Protein AF-A0A7S2U9Z7-F1 (afdb_monomer_lite)

Organism: NCBI:txid420275

InterPro domains:
  IPR002035 von Willebrand factor, type A [PF13519] (1-98)
  IPR002035 von Willebrand factor, type A [PS50234] (1-111)
  IPR036465 von Willebrand factor A-like domain superfamily [G3DSA:3.40.50.410] (1-110)
  IPR036465 von Willebrand factor A-like domain superfamily [SSF53300] (1-106)
  IPR051266 Calcium-activated chloride channel regulator [PTHR10579] (1-102)

Secondary structure (DSSP, 8-state):
---HHHHHHHHHHHHHHHHH--TT-EEEEEEESSSEEEEEEEEE--HHHHHHHHHHHHT----SS-BHHHHHHHHHHHHHH-SS--S--------SS--SBS---S-S---

Foldseek 3Di:
DDDPVLLVVVLVVVLVVLVPDDQQAWDWDWDDAPAIDTQGQTDRDDPVVSVVVNVSSVPDDHDHFGDVVNRVVVVVVRQVVDPDDDPDDDDDDDDDDDHPDDDPDPPPDDD

pLDDT: mean 84.75, std 16.82, range [34.72, 97.0]

Sequence (111 aa):
SMRVGKLDLCKKTLEMILRELHSHDRFGLVVFDTDARLEIHITELSDEYKEVALSKIEHLETGGFTNISAAIEIAVKELKSVQAPNEVRTIFLLTDGHPNRGIRDEYGIRQ

Radius of gyration: 15.02 Å; chains: 1; bounding box: 26×41×34 Å

Structure (mmCIF, N/CA/C/O backbone):
data_AF-A0A7S2U9Z7-F1
#
_entry.id   AF-A0A7S2U9Z7-F1
#
loop_
_atom_site.group_PDB
_atom_site.id
_atom_site.type_symbol
_atom_site.label_atom_id
_atom_site.label_alt_id
_atom_site.label_comp_id
_atom_site.label_asym_id
_atom_site.label_entity_id
_atom_site.label_seq_id
_atom_site.pdbx_PDB_ins_code
_atom_site.Cartn_x
_atom_site.Cartn_y
_atom_site.Cartn_z
_atom_site.occupancy
_atom_site.B_iso_or_equiv
_atom_site.auth_seq_id
_atom_site.auth_comp_id
_atom_site.auth_asym_id
_atom_site.auth_atom_id
_atom_site.pdbx_PDB_model_num
ATOM 1 N N . SER A 1 1 ? 3.723 -0.570 -19.943 1.00 63.09 1 SER A N 1
ATOM 2 C CA . SER A 1 1 ? 4.838 0.201 -19.370 1.00 63.09 1 SER A CA 1
ATOM 3 C C . SER A 1 1 ? 4.277 1.536 -18.958 1.00 63.09 1 SER A C 1
ATOM 5 O O . SER A 1 1 ? 3.838 2.312 -19.816 1.00 63.09 1 SER A O 1
ATOM 7 N N . MET A 1 2 ? 4.223 1.726 -17.641 1.00 72.19 2 MET A N 1
ATOM 8 C CA . MET A 1 2 ? 3.605 2.869 -16.993 1.00 72.19 2 MET A CA 1
ATOM 9 C C . MET A 1 2 ? 4.273 4.152 -17.493 1.00 72.19 2 MET A C 1
ATOM 11 O O . MET A 1 2 ? 5.476 4.333 -17.347 1.00 72.19 2 MET A O 1
ATOM 15 N N . ARG A 1 3 ? 3.496 5.031 -18.128 1.00 73.50 3 ARG A N 1
ATOM 16 C CA . ARG A 1 3 ? 3.935 6.386 -18.498 1.00 73.50 3 ARG A CA 1
ATOM 17 C C . ARG A 1 3 ? 3.395 7.366 -17.467 1.00 73.50 3 ARG A C 1
ATOM 19 O O . ARG A 1 3 ? 2.371 7.063 -16.860 1.00 73.50 3 ARG A O 1
ATOM 26 N N . VAL A 1 4 ? 4.016 8.541 -17.350 1.00 67.81 4 VAL A N 1
ATOM 27 C CA . VAL A 1 4 ? 3.637 9.607 -16.397 1.00 67.81 4 VAL A CA 1
ATOM 28 C C . VAL A 1 4 ? 2.113 9.784 -16.304 1.00 67.81 4 VAL A C 1
ATOM 30 O O . VAL A 1 4 ? 1.544 9.555 -15.247 1.00 67.81 4 VAL A O 1
ATOM 33 N N . GLY A 1 5 ? 1.416 9.977 -17.431 1.00 80.69 5 GLY A N 1
ATOM 34 C CA . GLY A 1 5 ? -0.044 10.161 -17.411 1.00 80.69 5 GLY A CA 1
ATOM 35 C C . GLY A 1 5 ? -0.877 8.958 -16.930 1.00 80.69 5 GLY A C 1
ATOM 36 O O . GLY A 1 5 ? -1.992 9.142 -16.452 1.00 80.69 5 GLY A O 1
ATOM 37 N N . LYS A 1 6 ? -0.369 7.720 -17.033 1.00 85.50 6 LYS A N 1
ATOM 38 C CA . LYS A 1 6 ? -1.042 6.537 -16.463 1.00 85.50 6 LYS A CA 1
ATOM 39 C C . LYS A 1 6 ? -0.765 6.401 -14.967 1.00 85.50 6 LYS A C 1
ATOM 41 O O . LYS A 1 6 ? -1.665 6.020 -14.226 1.00 85.50 6 LYS A O 1
ATOM 46 N N . LEU A 1 7 ? 0.452 6.737 -14.531 1.00 87.81 7 LEU A N 1
ATOM 47 C CA . LEU A 1 7 ? 0.787 6.768 -13.111 1.00 87.81 7 LEU A CA 1
ATOM 48 C C . LEU A 1 7 ? -0.063 7.815 -12.386 1.00 87.81 7 LEU A C 1
ATOM 50 O O . LEU A 1 7 ? -0.601 7.514 -11.328 1.00 87.81 7 LEU A O 1
ATOM 54 N N . ASP A 1 8 ? -0.270 8.985 -12.991 1.00 89.88 8 ASP A N 1
ATOM 55 C CA . ASP A 1 8 ? -1.146 10.024 -12.440 1.00 89.88 8 ASP A CA 1
ATOM 56 C C . ASP A 1 8 ? -2.585 9.520 -12.248 1.00 89.88 8 ASP A C 1
ATOM 58 O O . ASP A 1 8 ? -3.247 9.857 -11.269 1.00 89.88 8 ASP A O 1
ATOM 62 N N . LEU A 1 9 ? -3.080 8.667 -13.153 1.00 90.38 9 LEU A N 1
ATOM 63 C CA . LEU A 1 9 ? -4.392 8.036 -12.998 1.00 90.38 9 LEU A CA 1
ATOM 64 C C . LEU A 1 9 ? -4.410 7.020 -11.846 1.00 90.38 9 LEU A C 1
ATOM 66 O O . LEU A 1 9 ? -5.387 6.958 -11.098 1.00 90.38 9 LEU A O 1
ATOM 70 N N . CYS A 1 10 ? -3.338 6.241 -11.679 1.00 91.56 10 CYS A N 1
ATOM 71 C CA . CYS A 1 10 ? -3.187 5.342 -10.536 1.00 91.56 10 CYS A CA 1
ATOM 72 C C . CYS A 1 10 ? -3.143 6.116 -9.213 1.00 91.56 10 CYS A C 1
ATOM 74 O O . CYS A 1 10 ? -3.861 5.738 -8.293 1.00 91.56 10 CYS A O 1
ATOM 76 N N . LYS A 1 11 ? -2.377 7.214 -9.132 1.00 94.38 11 LYS A N 1
ATOM 77 C CA . LYS A 1 11 ? -2.318 8.091 -7.950 1.00 94.38 11 LYS A CA 1
ATOM 78 C C . LYS A 1 11 ? -3.703 8.614 -7.580 1.00 94.38 11 LYS A C 1
ATOM 80 O O . LYS A 1 11 ? -4.182 8.322 -6.490 1.00 94.38 11 LYS A O 1
ATOM 85 N N . LYS A 1 12 ? -4.421 9.202 -8.544 1.00 93.75 12 LYS A N 1
ATOM 86 C CA . LYS A 1 12 ? -5.804 9.675 -8.349 1.00 93.75 12 LYS A CA 1
ATOM 87 C C . LYS A 1 12 ? -6.753 8.574 -7.882 1.00 93.75 12 LYS A C 1
ATOM 89 O O . LYS A 1 12 ? -7.614 8.810 -7.044 1.00 93.75 12 LYS A O 1
ATOM 94 N N . THR A 1 13 ? -6.603 7.364 -8.416 1.00 93.31 13 THR A N 1
ATOM 95 C CA . THR A 1 13 ? -7.426 6.216 -8.009 1.00 93.31 13 THR A CA 1
ATOM 96 C C . THR A 1 13 ? -7.131 5.811 -6.563 1.00 93.31 13 THR A C 1
ATOM 98 O O . THR A 1 13 ? -8.059 5.563 -5.798 1.00 93.31 13 THR A O 1
ATOM 101 N N . LEU A 1 14 ? -5.856 5.778 -6.165 1.00 95.06 14 LEU A N 1
ATOM 102 C CA . LEU A 1 14 ? -5.448 5.491 -4.788 1.00 95.06 14 LEU A CA 1
ATOM 103 C C . LEU A 1 14 ? -5.932 6.575 -3.816 1.00 95.06 14 LEU A C 1
ATOM 105 O O . LEU A 1 14 ? -6.430 6.244 -2.743 1.00 95.06 14 LEU A O 1
ATOM 109 N N . GLU A 1 15 ? -5.856 7.849 -4.204 1.00 95.25 15 GLU A N 1
ATOM 110 C CA . GLU A 1 15 ? -6.413 8.960 -3.424 1.00 95.25 15 GLU A CA 1
ATOM 111 C C . GLU A 1 15 ? -7.923 8.811 -3.219 1.00 95.25 15 GLU A C 1
ATOM 113 O O . GLU A 1 15 ? -8.412 8.991 -2.105 1.00 95.25 15 GLU A O 1
ATOM 118 N N . MET A 1 16 ? -8.671 8.465 -4.273 1.00 94.19 16 MET A N 1
ATOM 119 C CA . MET A 1 16 ? -10.111 8.220 -4.167 1.00 94.19 16 MET A CA 1
ATOM 120 C C . MET A 1 16 ? -10.405 7.070 -3.204 1.00 94.19 16 MET A C 1
ATOM 122 O O . MET A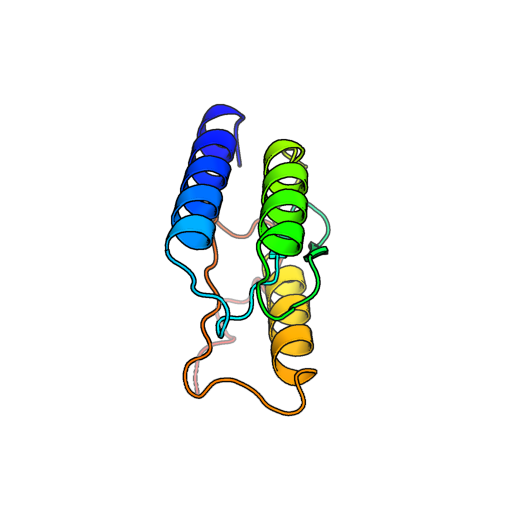 1 16 ? -11.249 7.221 -2.330 1.00 94.19 16 MET A O 1
ATOM 126 N N . ILE A 1 17 ? -9.673 5.956 -3.303 1.00 93.56 17 ILE A N 1
ATOM 127 C CA . ILE A 1 17 ? -9.835 4.822 -2.382 1.00 93.56 17 ILE A CA 1
ATOM 128 C C . ILE A 1 17 ? -9.582 5.265 -0.935 1.00 93.56 17 ILE A C 1
ATOM 130 O O . ILE A 1 17 ? -10.413 5.010 -0.072 1.00 93.56 17 ILE A O 1
ATOM 134 N N . LEU A 1 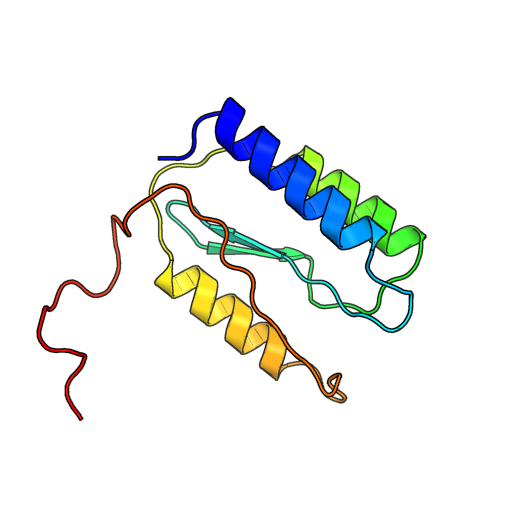18 ? -8.480 5.970 -0.659 1.00 93.94 18 LEU A N 1
ATOM 135 C CA . LEU A 1 18 ? -8.153 6.436 0.696 1.00 93.94 18 LEU A CA 1
ATOM 136 C C . LEU A 1 18 ? -9.207 7.378 1.294 1.00 93.94 18 LEU A C 1
ATOM 138 O O . LEU A 1 18 ? -9.404 7.382 2.513 1.00 93.94 18 LEU A O 1
ATOM 142 N N . ARG A 1 19 ? -9.882 8.170 0.455 1.00 92.06 19 ARG A N 1
ATOM 143 C CA . ARG A 1 19 ? -10.984 9.042 0.884 1.00 92.06 19 ARG A CA 1
ATOM 144 C C . ARG A 1 19 ? -12.224 8.248 1.287 1.00 92.06 19 ARG A C 1
ATOM 146 O O . ARG A 1 19 ? -12.853 8.615 2.273 1.00 92.06 19 ARG A O 1
ATOM 153 N N . GLU A 1 20 ? -12.531 7.166 0.575 1.00 92.94 20 GLU A N 1
ATOM 154 C CA . GLU A 1 20 ? -13.699 6.318 0.850 1.00 92.94 20 GLU A CA 1
ATOM 155 C C . GLU A 1 20 ? -13.486 5.346 2.022 1.00 92.94 20 GLU A C 1
ATOM 157 O O . GLU A 1 20 ? -14.454 4.888 2.623 1.00 92.94 20 GLU A O 1
ATOM 162 N N . LEU A 1 21 ? -12.241 5.021 2.381 1.00 93.06 21 LEU A N 1
ATOM 163 C CA . LEU A 1 21 ? -11.957 4.162 3.534 1.00 93.06 21 LEU A CA 1
ATOM 164 C C . LEU A 1 21 ? -12.209 4.895 4.862 1.00 93.06 21 LEU A C 1
ATOM 166 O O . LEU A 1 21 ? -11.918 6.081 5.011 1.00 93.06 21 LEU A O 1
ATOM 170 N N . HIS A 1 22 ? -12.742 4.185 5.848 1.00 92.00 22 HIS A N 1
ATOM 171 C CA . HIS A 1 22 ? -13.135 4.710 7.156 1.00 92.00 22 HIS A CA 1
ATOM 172 C C . HIS A 1 22 ? -12.063 4.383 8.210 1.00 92.00 22 HIS A C 1
ATOM 174 O O . HIS A 1 22 ? -11.117 3.647 7.948 1.00 92.00 22 HIS A O 1
ATOM 180 N N . SER A 1 23 ? -12.193 4.913 9.429 1.00 90.25 23 SER A N 1
ATOM 181 C CA . SER A 1 23 ? -11.185 4.735 10.492 1.00 90.25 23 SER A CA 1
ATOM 182 C C . SER A 1 23 ? -10.983 3.286 10.953 1.00 90.25 23 SER A C 1
ATOM 184 O O . SER A 1 23 ? -9.971 2.982 11.563 1.00 90.25 23 SER A O 1
ATOM 186 N N . HIS A 1 24 ? -11.934 2.390 10.680 1.00 91.31 24 HIS A N 1
ATOM 187 C CA . HIS A 1 24 ? -11.824 0.959 11.003 1.00 91.31 24 HIS A CA 1
ATOM 188 C C . HIS A 1 24 ? -11.235 0.119 9.863 1.00 91.31 24 HIS A C 1
ATOM 190 O O . HIS A 1 24 ? -11.023 -1.090 10.013 1.00 91.31 24 HIS A O 1
ATOM 196 N N . ASP A 1 25 ? -10.987 0.745 8.714 1.00 95.12 25 ASP A N 1
ATOM 197 C CA . ASP A 1 25 ? -10.344 0.091 7.590 1.00 95.12 25 ASP A CA 1
ATOM 198 C C . ASP A 1 25 ? -8.828 0.129 7.741 1.00 95.12 25 ASP A C 1
ATOM 200 O O . ASP A 1 25 ? -8.249 0.981 8.421 1.00 95.12 25 ASP A O 1
ATOM 204 N N . ARG A 1 26 ? -8.174 -0.816 7.065 1.00 95.88 26 ARG A N 1
ATOM 205 C CA . ARG A 1 26 ? -6.719 -0.874 6.981 1.00 95.88 26 ARG A CA 1
ATOM 206 C C . ARG A 1 26 ? -6.261 -0.674 5.558 1.00 95.88 26 ARG A C 1
ATOM 208 O O . ARG A 1 26 ? -6.829 -1.242 4.628 1.00 95.88 26 ARG A O 1
ATOM 215 N N . PHE A 1 27 ? -5.188 0.085 5.410 1.00 96.69 27 PHE A N 1
ATOM 216 C CA . PHE A 1 27 ? -4.579 0.349 4.121 1.00 96.69 27 PHE A CA 1
ATOM 217 C C . PHE A 1 27 ? -3.094 0.025 4.169 1.00 96.69 27 PHE A C 1
ATOM 219 O O . PHE A 1 27 ? -2.409 0.362 5.129 1.00 96.69 27 PHE A O 1
ATOM 226 N N . GLY A 1 28 ? -2.614 -0.619 3.112 1.00 96.81 28 GLY A N 1
ATOM 227 C CA . GLY A 1 28 ? -1.201 -0.836 2.840 1.00 96.81 28 GLY A CA 1
ATOM 228 C C . GLY A 1 28 ? -0.950 -0.659 1.347 1.00 96.81 28 GLY A C 1
ATOM 229 O O . GLY A 1 28 ? -1.868 -0.785 0.534 1.00 96.81 28 GLY A O 1
ATOM 230 N N . LEU A 1 29 ? 0.295 -0.369 0.982 1.00 97.00 29 LEU A N 1
ATOM 231 C CA . LEU A 1 29 ? 0.682 -0.098 -0.398 1.00 97.00 29 LEU A CA 1
ATOM 232 C C . LEU A 1 29 ? 1.975 -0.827 -0.731 1.00 97.00 29 LEU A C 1
ATOM 234 O O . LEU A 1 29 ? 3.010 -0.605 -0.105 1.00 97.00 29 LEU A O 1
ATOM 238 N N . VAL A 1 30 ? 1.918 -1.657 -1.767 1.00 96.19 30 VAL A N 1
ATOM 239 C CA . VAL A 1 30 ? 3.092 -2.262 -2.395 1.00 96.19 30 VAL A CA 1
ATOM 240 C C . VAL A 1 30 ? 3.294 -1.589 -3.742 1.00 96.19 30 VAL A C 1
ATOM 242 O O . VAL A 1 30 ? 2.366 -1.510 -4.547 1.00 96.19 30 VAL A O 1
ATOM 245 N N . VAL A 1 31 ? 4.509 -1.114 -3.989 1.00 93.75 31 VAL A N 1
ATOM 246 C CA . VAL A 1 31 ? 4.905 -0.516 -5.266 1.00 93.75 31 VAL A CA 1
ATOM 247 C C . VAL A 1 31 ? 5.839 -1.485 -5.961 1.00 93.75 31 VAL A C 1
ATOM 249 O O . VAL A 1 31 ? 6.713 -2.075 -5.322 1.00 93.75 31 VAL A O 1
ATOM 252 N N . PHE A 1 32 ? 5.653 -1.662 -7.265 1.00 89.94 32 PHE A N 1
ATOM 253 C CA . PHE A 1 32 ? 6.473 -2.574 -8.044 1.00 89.94 32 PHE A CA 1
ATOM 254 C C . PHE A 1 32 ? 6.849 -2.004 -9.406 1.00 89.94 32 PHE A C 1
ATOM 256 O O . PHE A 1 32 ? 6.040 -1.387 -10.097 1.00 89.94 32 PHE A O 1
ATOM 263 N N . ASP A 1 33 ? 8.089 -2.275 -9.784 1.00 86.81 33 ASP A N 1
ATOM 264 C CA . ASP A 1 33 ? 8.667 -2.029 -11.094 1.00 86.81 33 ASP A CA 1
ATOM 265 C C . ASP A 1 33 ? 9.576 -3.217 -11.477 1.00 86.81 33 ASP A C 1
ATOM 267 O O . ASP A 1 33 ? 9.093 -4.341 -11.631 1.00 86.81 33 ASP A O 1
ATOM 271 N N . THR A 1 34 ? 10.882 -3.005 -11.628 1.00 83.31 34 THR A N 1
ATOM 272 C CA . THR A 1 34 ? 11.902 -4.058 -11.646 1.00 83.31 34 THR A CA 1
ATOM 273 C C . THR A 1 34 ? 11.902 -4.850 -10.342 1.00 83.31 34 THR A C 1
ATOM 275 O O . THR A 1 34 ? 11.955 -6.083 -10.380 1.00 83.31 34 THR A O 1
ATOM 278 N N . ASP A 1 35 ? 11.768 -4.152 -9.218 1.00 85.12 35 ASP A N 1
ATOM 279 C CA . ASP A 1 35 ? 11.683 -4.729 -7.883 1.00 85.12 35 ASP A CA 1
ATOM 280 C C . ASP A 1 35 ? 10.324 -4.403 -7.258 1.00 85.12 35 ASP A C 1
ATOM 282 O O . ASP A 1 35 ? 9.621 -3.493 -7.697 1.00 85.12 35 ASP A O 1
ATOM 286 N N . ALA A 1 36 ? 9.926 -5.166 -6.243 1.00 91.44 36 ALA A N 1
ATOM 287 C CA . ALA A 1 36 ? 8.726 -4.883 -5.466 1.00 91.44 36 ALA A CA 1
ATOM 288 C C . ALA A 1 36 ? 9.115 -4.507 -4.039 1.00 91.44 36 ALA A C 1
ATOM 290 O O . ALA A 1 36 ? 9.995 -5.128 -3.440 1.00 91.44 36 ALA A O 1
ATOM 291 N N . ARG A 1 37 ? 8.446 -3.496 -3.487 1.00 94.31 37 ARG A N 1
ATOM 292 C CA . ARG A 1 37 ? 8.698 -3.003 -2.133 1.00 94.31 37 ARG A CA 1
ATOM 293 C C . ARG A 1 37 ? 7.400 -2.643 -1.428 1.00 94.31 37 ARG A C 1
ATOM 295 O O . ARG A 1 37 ? 6.444 -2.183 -2.053 1.00 94.31 37 ARG A O 1
ATOM 302 N N . LEU A 1 38 ? 7.396 -2.817 -0.113 1.00 96.25 38 LEU A N 1
ATOM 303 C CA . LEU A 1 38 ? 6.331 -2.328 0.747 1.00 96.25 38 LEU A CA 1
ATOM 304 C C . LEU A 1 38 ? 6.545 -0.829 0.985 1.00 96.25 38 LEU A C 1
ATOM 306 O O . LEU A 1 38 ? 7.485 -0.433 1.666 1.00 96.25 38 LEU A O 1
ATOM 310 N N . GLU A 1 39 ? 5.705 -0.005 0.370 1.00 96.38 39 GLU A N 1
ATOM 311 C CA . GLU A 1 39 ? 5.768 1.454 0.479 1.00 96.38 39 GLU A CA 1
ATOM 312 C C . GLU A 1 39 ? 5.033 1.941 1.734 1.00 96.38 39 GLU A C 1
ATOM 314 O O . GLU A 1 39 ? 5.485 2.869 2.408 1.00 96.38 39 GLU A O 1
ATOM 319 N N . ILE A 1 40 ? 3.912 1.297 2.069 1.00 96.44 40 ILE A N 1
ATOM 320 C CA . ILE A 1 40 ? 3.088 1.586 3.246 1.00 96.44 40 ILE A CA 1
ATOM 321 C C . ILE A 1 40 ? 2.717 0.255 3.899 1.00 96.44 40 ILE A C 1
ATOM 323 O O . ILE A 1 40 ? 2.126 -0.607 3.245 1.00 96.44 40 ILE A O 1
ATOM 327 N N . HIS A 1 41 ? 3.069 0.098 5.176 1.00 96.75 41 HIS A N 1
ATOM 328 C CA . HIS A 1 41 ? 2.648 -1.042 5.992 1.00 96.75 41 HIS A CA 1
ATOM 329 C C . HIS A 1 41 ? 1.133 -1.085 6.138 1.00 96.75 41 HIS A C 1
ATOM 331 O O . HIS A 1 41 ? 0.496 -0.040 6.186 1.00 96.75 41 HIS A O 1
ATOM 337 N N . ILE A 1 42 ? 0.554 -2.281 6.239 1.00 96.31 42 ILE A N 1
ATOM 338 C CA . ILE A 1 42 ? -0.886 -2.366 6.470 1.00 96.31 42 ILE A CA 1
ATOM 339 C C . ILE A 1 42 ? -1.223 -1.893 7.891 1.00 96.31 42 ILE A C 1
ATOM 341 O O . ILE A 1 42 ? -0.903 -2.554 8.879 1.00 96.31 42 ILE A O 1
ATOM 345 N N . THR A 1 43 ? -1.894 -0.749 7.994 1.00 94.56 43 THR A N 1
ATOM 346 C CA . THR A 1 43 ? -2.224 -0.122 9.282 1.00 94.56 43 THR A CA 1
ATOM 347 C C . THR A 1 43 ? -3.663 0.379 9.278 1.00 94.56 43 THR A C 1
ATOM 349 O O . THR A 1 43 ? -4.211 0.707 8.225 1.00 94.56 43 THR A O 1
ATOM 352 N N . GLU A 1 44 ? -4.288 0.398 10.457 1.00 95.44 44 GLU A N 1
ATOM 353 C CA . GLU A 1 44 ? -5.599 1.019 10.672 1.00 95.44 44 GLU A CA 1
ATOM 354 C C . GLU A 1 44 ? -5.540 2.518 10.394 1.00 95.44 44 GLU A C 1
ATOM 356 O O . GLU A 1 44 ? -4.577 3.197 10.756 1.00 95.44 44 GLU A O 1
ATOM 361 N N . LEU A 1 45 ? -6.544 3.016 9.679 1.00 95.19 45 LEU A N 1
ATOM 362 C CA . LEU A 1 45 ? -6.545 4.387 9.207 1.00 95.19 45 LEU A CA 1
ATOM 363 C C . LEU A 1 45 ? -6.867 5.365 10.337 1.00 95.19 45 LEU A C 1
ATOM 365 O O . LEU A 1 45 ? -7.886 5.273 11.014 1.00 95.19 45 LEU A O 1
ATOM 369 N N . SER A 1 46 ? -6.024 6.383 10.453 1.00 94.75 46 SER A N 1
ATOM 370 C CA . SER A 1 46 ? -6.316 7.639 11.137 1.00 94.75 46 SER A CA 1
ATOM 371 C C . SER A 1 46 ? -6.191 8.789 10.141 1.00 94.75 46 SER A C 1
ATOM 373 O O . SER A 1 46 ? -5.608 8.614 9.068 1.00 94.75 46 SER A O 1
ATOM 375 N N . ASP A 1 47 ? -6.696 9.971 10.488 1.00 93.06 47 ASP A N 1
ATOM 376 C CA . ASP A 1 47 ? -6.539 11.156 9.636 1.00 93.06 47 ASP A CA 1
ATOM 377 C C . ASP A 1 47 ? -5.054 11.467 9.387 1.00 93.06 47 ASP A C 1
ATOM 379 O O . ASP A 1 47 ? -4.642 11.679 8.251 1.00 93.06 47 ASP A O 1
ATOM 383 N N . GLU A 1 48 ? -4.215 11.367 10.423 1.00 93.56 48 GLU A N 1
ATOM 384 C CA . GLU A 1 48 ? -2.761 11.531 10.298 1.00 93.56 48 GLU A CA 1
ATOM 385 C C . GLU A 1 48 ? -2.143 10.484 9.359 1.00 93.56 48 GLU A C 1
ATOM 387 O O . GLU A 1 48 ? -1.326 10.811 8.497 1.00 93.56 48 GLU A O 1
ATOM 392 N N . TYR A 1 49 ? -2.560 9.221 9.478 1.00 94.69 49 TYR A N 1
ATOM 393 C CA . TYR A 1 49 ? -2.038 8.158 8.626 1.00 94.69 49 TYR A CA 1
ATOM 394 C C . TYR A 1 49 ? -2.480 8.313 7.168 1.00 94.69 49 TYR A C 1
ATOM 396 O O . TYR A 1 49 ? -1.703 8.030 6.254 1.00 94.69 49 TYR A O 1
ATOM 404 N N . LYS A 1 50 ? -3.707 8.796 6.935 1.00 95.25 50 LYS A N 1
ATOM 405 C CA . LYS A 1 50 ? -4.200 9.123 5.594 1.00 95.25 50 LYS A CA 1
ATOM 406 C C . LYS A 1 50 ? -3.348 10.207 4.945 1.00 95.25 50 LYS A C 1
ATOM 408 O O . LYS A 1 50 ? -2.938 10.020 3.805 1.00 95.25 50 LYS A O 1
ATOM 413 N N . GLU A 1 51 ? -3.016 11.277 5.663 1.00 95.25 51 GLU A N 1
ATOM 414 C CA . GLU A 1 51 ? -2.142 12.339 5.141 1.00 95.25 51 GLU A CA 1
ATOM 415 C C . GLU A 1 51 ? -0.745 11.811 4.780 1.00 95.25 51 GLU A C 1
ATOM 417 O O . GLU A 1 51 ? -0.210 12.102 3.706 1.00 95.25 51 GLU A O 1
ATOM 422 N N . VAL A 1 52 ? -0.166 10.952 5.627 1.00 95.19 52 VAL A N 1
ATOM 423 C CA . VAL A 1 52 ? 1.119 10.296 5.334 1.00 95.19 52 VAL A CA 1
ATOM 424 C C . VAL A 1 52 ? 1.022 9.406 4.090 1.00 95.19 52 VAL A C 1
ATOM 426 O O . VAL A 1 52 ? 1.919 9.425 3.242 1.00 95.19 52 VAL A O 1
ATOM 429 N N . ALA A 1 53 ? -0.060 8.639 3.955 1.00 96.25 53 ALA A N 1
ATOM 430 C CA . ALA A 1 53 ? -0.286 7.773 2.804 1.00 96.25 53 ALA A CA 1
ATOM 431 C C . ALA A 1 53 ? -0.456 8.576 1.505 1.00 96.25 53 ALA A C 1
ATOM 433 O O . ALA A 1 53 ? 0.168 8.239 0.499 1.00 96.25 53 ALA A O 1
ATOM 434 N N . LEU A 1 54 ? -1.235 9.661 1.538 1.00 96.19 54 LEU A N 1
ATOM 435 C CA . LEU A 1 54 ? -1.425 10.575 0.409 1.00 96.19 54 LEU A CA 1
ATOM 436 C C . LEU A 1 54 ? -0.097 11.200 -0.027 1.00 96.19 54 LEU A C 1
ATOM 438 O O . LEU A 1 54 ? 0.239 11.164 -1.209 1.00 96.19 54 LEU A O 1
ATOM 442 N N . SER A 1 55 ? 0.709 11.674 0.926 1.00 96.06 55 SER A N 1
ATOM 443 C CA . SER A 1 55 ? 2.045 12.205 0.640 1.00 96.06 55 SER A CA 1
ATOM 444 C C . SER A 1 55 ? 2.938 11.165 -0.046 1.00 96.06 55 SER A C 1
ATOM 446 O O . SER A 1 55 ? 3.573 11.456 -1.058 1.00 96.06 55 SER A O 1
ATOM 448 N N . LYS A 1 56 ? 2.947 9.914 0.427 1.00 96.25 56 LYS A N 1
ATOM 449 C CA . LYS A 1 56 ? 3.704 8.831 -0.224 1.00 96.25 56 LYS A CA 1
ATOM 450 C C . LYS A 1 56 ? 3.212 8.519 -1.639 1.00 96.25 56 LYS A C 1
ATOM 452 O O . LYS A 1 56 ? 4.035 8.265 -2.515 1.00 96.25 56 LYS A O 1
ATOM 457 N N . ILE A 1 57 ? 1.900 8.555 -1.873 1.00 95.31 57 ILE A N 1
ATOM 458 C CA . ILE A 1 57 ? 1.300 8.328 -3.198 1.00 95.31 57 ILE A CA 1
ATOM 459 C C . ILE A 1 57 ? 1.718 9.422 -4.188 1.00 95.31 57 ILE A C 1
ATOM 461 O O . ILE A 1 57 ? 2.104 9.110 -5.317 1.00 95.31 57 ILE A O 1
ATOM 465 N N . GLU A 1 58 ? 1.710 10.685 -3.764 1.00 94.88 58 GLU A N 1
ATOM 466 C CA . GLU A 1 58 ? 2.138 11.823 -4.588 1.00 94.88 58 GLU A CA 1
ATOM 467 C C . GLU A 1 58 ? 3.586 11.674 -5.079 1.00 94.88 58 GLU A C 1
ATOM 469 O O . GLU A 1 58 ? 3.886 11.972 -6.237 1.00 94.88 58 GLU A O 1
ATOM 474 N N . HIS A 1 59 ? 4.469 11.115 -4.248 1.00 94.06 59 HIS A N 1
ATOM 475 C CA . HIS A 1 59 ? 5.889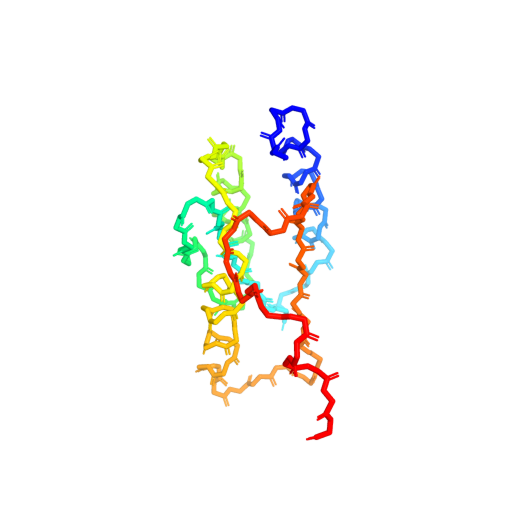 10.920 -4.564 1.00 94.06 59 HIS A CA 1
ATOM 476 C C . HIS A 1 59 ? 6.198 9.610 -5.305 1.00 94.06 59 HIS A C 1
ATOM 478 O O . HIS A 1 59 ? 7.365 9.287 -5.515 1.00 94.06 59 HIS A O 1
ATOM 484 N N . LEU A 1 60 ? 5.189 8.835 -5.724 1.00 91.50 60 LEU A N 1
ATOM 485 C CA . LEU A 1 60 ? 5.444 7.649 -6.542 1.00 91.50 60 LEU A CA 1
ATOM 486 C C . LEU A 1 60 ? 6.021 8.041 -7.902 1.00 91.50 60 LEU A C 1
ATOM 488 O O . LEU A 1 60 ? 5.530 8.955 -8.571 1.00 91.50 60 LEU A O 1
ATOM 492 N N . GLU A 1 61 ? 7.010 7.278 -8.345 1.00 86.06 61 GLU A N 1
ATOM 493 C CA . GLU A 1 61 ? 7.684 7.461 -9.625 1.00 86.06 61 GLU A CA 1
ATOM 494 C C . GLU A 1 61 ? 7.564 6.203 -10.485 1.00 86.06 61 GLU A C 1
ATOM 496 O O . GLU A 1 61 ? 7.382 5.088 -9.989 1.00 86.06 61 GLU A O 1
ATOM 501 N N . THR A 1 62 ? 7.654 6.379 -11.803 1.00 80.38 62 THR A N 1
ATOM 502 C CA . THR A 1 62 ? 7.701 5.250 -12.734 1.00 80.38 62 THR A CA 1
ATOM 503 C C . THR A 1 62 ? 9.090 4.628 -12.719 1.00 80.38 62 THR A C 1
ATOM 505 O O . THR A 1 62 ? 10.069 5.309 -13.019 1.00 80.38 62 THR A O 1
ATOM 508 N N . GLY A 1 63 ? 9.167 3.331 -12.440 1.00 76.38 63 GLY A N 1
ATOM 509 C CA . GLY A 1 63 ? 10.396 2.556 -12.566 1.00 76.38 63 GLY A CA 1
ATOM 510 C C . GLY A 1 63 ? 10.503 1.780 -13.881 1.00 76.38 63 GLY A C 1
ATOM 511 O O . GLY A 1 63 ? 9.791 2.036 -14.853 1.00 76.38 63 GLY A O 1
ATOM 512 N N . GLY A 1 64 ? 11.429 0.819 -13.895 1.00 74.06 64 GLY A N 1
ATOM 513 C CA . GLY A 1 64 ? 11.769 -0.005 -15.056 1.00 74.06 64 GLY A CA 1
ATOM 514 C C . GLY A 1 64 ? 10.737 -1.086 -15.407 1.00 74.06 64 GLY A C 1
ATOM 515 O O . GLY A 1 64 ? 9.745 -0.826 -16.086 1.00 74.06 64 GLY A O 1
ATOM 516 N N . PHE A 1 65 ? 11.035 -2.341 -15.061 1.00 73.81 65 PHE A N 1
ATOM 517 C CA . PHE A 1 65 ? 10.262 -3.509 -15.502 1.00 73.81 65 PHE A CA 1
ATOM 518 C C . PHE A 1 65 ? 8.954 -3.691 -14.705 1.00 73.81 65 PHE A C 1
ATOM 520 O O . PHE A 1 65 ? 8.400 -2.742 -14.163 1.00 73.81 65 PHE A O 1
ATOM 527 N N . THR A 1 66 ? 8.383 -4.899 -14.713 1.00 76.75 66 THR A N 1
ATOM 528 C CA . THR A 1 66 ? 7.095 -5.194 -14.070 1.00 76.75 66 THR A CA 1
ATOM 529 C C . THR A 1 66 ? 7.165 -6.559 -13.386 1.00 76.75 66 THR A C 1
ATOM 531 O O . THR A 1 66 ? 6.963 -7.587 -14.035 1.00 76.75 66 THR A O 1
ATOM 534 N N . ASN A 1 67 ? 7.486 -6.567 -12.092 1.00 82.56 67 ASN A N 1
ATOM 535 C CA . ASN A 1 67 ? 7.646 -7.755 -11.253 1.00 82.56 67 ASN A CA 1
ATOM 536 C C . ASN A 1 67 ? 6.402 -7.996 -10.383 1.00 82.56 67 ASN A C 1
ATOM 538 O O . ASN A 1 67 ? 6.383 -7.757 -9.175 1.00 82.56 67 ASN A O 1
ATOM 542 N N . ILE A 1 68 ? 5.333 -8.466 -11.029 1.00 85.88 68 ILE A N 1
ATOM 543 C CA . ILE A 1 68 ? 4.025 -8.676 -10.387 1.00 85.88 68 ILE A CA 1
ATOM 544 C C 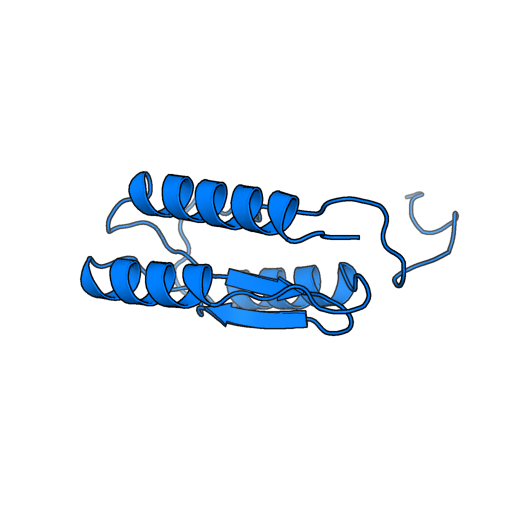. ILE A 1 68 ? 4.097 -9.777 -9.320 1.00 85.88 68 ILE A C 1
ATOM 546 O O . ILE A 1 68 ? 3.474 -9.654 -8.268 1.00 85.88 68 ILE A O 1
ATOM 550 N N . SER A 1 69 ? 4.868 -10.844 -9.560 1.00 88.62 69 SER A N 1
ATOM 551 C CA . SER A 1 69 ? 4.976 -11.971 -8.626 1.00 88.62 69 SER A CA 1
ATOM 552 C C . SER A 1 69 ? 5.530 -11.545 -7.269 1.00 88.62 69 SER A C 1
ATOM 554 O O . SER A 1 69 ? 4.938 -11.883 -6.248 1.00 88.62 69 SER A O 1
ATOM 556 N N . ALA A 1 70 ? 6.605 -10.748 -7.254 1.00 90.50 70 ALA A N 1
ATOM 557 C CA . ALA A 1 70 ? 7.179 -10.253 -6.006 1.00 90.50 70 ALA A CA 1
ATOM 558 C C . ALA A 1 70 ? 6.210 -9.308 -5.275 1.00 90.50 70 ALA A C 1
ATOM 560 O O . ALA A 1 70 ? 6.085 -9.366 -4.054 1.00 90.50 70 ALA A O 1
ATOM 561 N N . ALA A 1 71 ? 5.468 -8.479 -6.018 1.00 92.69 71 ALA A N 1
ATOM 562 C CA .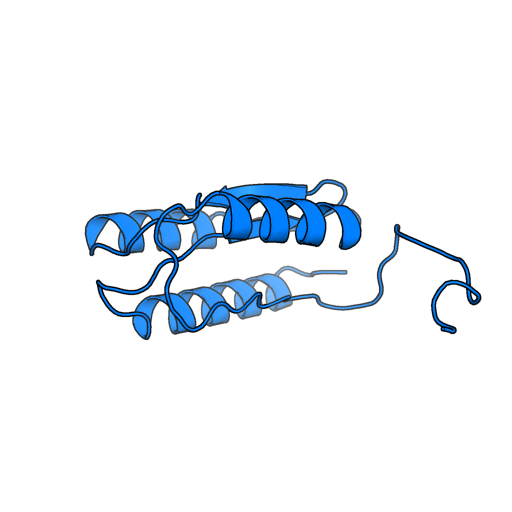 ALA A 1 71 ? 4.476 -7.577 -5.439 1.00 92.69 71 ALA A CA 1
ATOM 563 C C . ALA A 1 71 ? 3.342 -8.334 -4.733 1.00 92.69 71 ALA A C 1
ATOM 565 O O . ALA A 1 71 ? 2.976 -7.999 -3.606 1.00 92.69 71 ALA A O 1
ATOM 566 N N . ILE A 1 72 ? 2.814 -9.379 -5.379 1.00 92.94 72 ILE A N 1
ATOM 567 C CA . ILE A 1 72 ? 1.760 -10.225 -4.806 1.00 92.94 72 ILE A CA 1
ATOM 568 C C . ILE A 1 72 ? 2.282 -10.977 -3.580 1.00 92.94 72 ILE A C 1
ATOM 570 O O . ILE A 1 72 ? 1.577 -11.047 -2.575 1.00 92.94 72 ILE A O 1
ATOM 574 N N . GLU A 1 73 ? 3.506 -11.508 -3.624 1.00 95.00 73 GLU A N 1
ATOM 575 C CA . GLU A 1 73 ? 4.105 -12.200 -2.479 1.00 95.00 73 GLU A CA 1
ATOM 576 C C . GLU A 1 73 ? 4.209 -11.281 -1.252 1.00 95.00 73 GLU A C 1
ATOM 578 O O . GLU A 1 73 ? 3.769 -11.660 -0.162 1.00 95.00 73 GLU A O 1
ATOM 583 N N . ILE A 1 74 ? 4.709 -10.053 -1.437 1.00 96.94 74 ILE A N 1
ATOM 584 C CA . ILE A 1 74 ? 4.783 -9.043 -0.372 1.00 96.94 74 ILE A CA 1
ATOM 585 C C . ILE A 1 74 ? 3.381 -8.716 0.150 1.00 96.94 74 ILE A C 1
ATOM 587 O O . ILE A 1 74 ? 3.162 -8.761 1.359 1.00 96.94 74 ILE A O 1
ATOM 591 N N . ALA A 1 75 ? 2.418 -8.444 -0.736 1.00 96.25 75 ALA A N 1
ATOM 592 C CA . ALA A 1 75 ? 1.055 -8.085 -0.343 1.00 96.25 75 ALA A CA 1
ATOM 593 C C . ALA A 1 75 ? 0.354 -9.207 0.445 1.00 96.25 75 ALA A C 1
ATOM 595 O O . ALA A 1 75 ? -0.290 -8.948 1.462 1.00 96.25 75 ALA A O 1
ATOM 596 N N . VAL A 1 76 ? 0.502 -10.465 0.018 1.00 95.81 76 VAL A N 1
ATOM 597 C CA . VAL A 1 76 ? -0.072 -11.626 0.718 1.00 95.81 76 VAL A CA 1
ATOM 598 C C . VAL A 1 76 ? 0.598 -11.838 2.071 1.00 95.81 76 VAL A C 1
ATOM 600 O O . VAL A 1 76 ? -0.090 -12.140 3.048 1.00 95.81 76 VAL A O 1
ATOM 603 N N . LYS A 1 77 ? 1.925 -11.695 2.152 1.00 96.88 77 LYS A N 1
ATOM 604 C CA . LYS A 1 77 ? 2.656 -11.806 3.418 1.00 96.88 77 LYS A CA 1
ATOM 605 C C . LYS A 1 77 ? 2.220 -10.723 4.402 1.00 96.88 77 LYS A C 1
ATOM 607 O O . LYS A 1 77 ? 1.981 -11.036 5.565 1.00 96.88 77 LYS A O 1
ATOM 612 N N . GLU A 1 78 ? 2.065 -9.495 3.923 1.00 96.81 78 GLU A N 1
ATOM 613 C CA . GLU A 1 78 ? 1.615 -8.361 4.727 1.00 96.81 78 GLU A CA 1
ATOM 614 C C . GLU A 1 78 ? 0.173 -8.560 5.213 1.00 96.81 78 GLU A C 1
ATOM 616 O O . GLU A 1 78 ? -0.108 -8.435 6.398 1.00 96.81 78 GLU A O 1
ATOM 621 N N . LEU A 1 79 ? -0.744 -9.007 4.351 1.00 94.44 79 LEU A N 1
ATOM 622 C CA . LEU A 1 79 ? -2.115 -9.324 4.772 1.00 94.44 79 LEU A CA 1
ATOM 623 C C . LEU A 1 79 ? -2.191 -10.449 5.815 1.00 94.44 79 LEU A C 1
ATOM 625 O O . LEU A 1 79 ? -3.095 -10.453 6.650 1.00 94.44 79 LEU A O 1
ATOM 629 N N . LYS A 1 80 ? -1.268 -11.417 5.765 1.00 94.44 80 LYS A N 1
ATOM 630 C CA . LYS A 1 80 ? -1.189 -12.525 6.730 1.00 94.44 80 LYS A CA 1
ATOM 631 C C . LYS A 1 80 ? -0.542 -12.132 8.060 1.00 94.44 80 LYS A C 1
ATOM 633 O O . LYS A 1 80 ? -0.729 -12.862 9.029 1.00 94.44 80 LYS A O 1
ATOM 638 N N . SER A 1 81 ? 0.217 -11.037 8.123 1.00 95.12 81 SER A N 1
ATOM 639 C CA . SER A 1 81 ? 0.883 -10.594 9.360 1.00 95.12 81 SER A CA 1
ATOM 640 C C . SER A 1 81 ? -0.085 -9.922 10.346 1.00 95.12 81 SER A C 1
ATOM 642 O O . SER A 1 81 ? 0.207 -9.810 11.538 1.00 95.12 81 SER A O 1
ATOM 644 N N . VAL A 1 82 ? -1.265 -9.527 9.866 1.00 95.44 82 VAL A N 1
ATOM 645 C CA . VAL A 1 82 ? -2.320 -8.887 10.648 1.00 95.44 82 VAL A CA 1
ATOM 646 C C . VAL A 1 82 ? -2.958 -9.880 11.627 1.00 95.44 82 VAL A C 1
ATOM 648 O O . VAL A 1 82 ? -3.671 -10.795 11.220 1.00 95.44 82 VAL A O 1
ATOM 651 N N . GLN A 1 83 ? -2.749 -9.672 12.931 1.00 92.31 83 GLN A N 1
ATOM 652 C CA . GLN A 1 83 ? -3.215 -10.591 13.984 1.00 92.31 83 GLN A CA 1
ATOM 653 C C . GLN A 1 83 ? -4.746 -10.645 14.131 1.00 92.31 83 GLN A C 1
ATOM 655 O O . GLN A 1 83 ? -5.299 -11.711 14.386 1.00 92.31 83 GLN A O 1
ATOM 660 N N . ALA A 1 84 ? -5.430 -9.511 13.955 1.00 92.69 84 ALA A N 1
ATOM 661 C CA . ALA A 1 84 ? -6.886 -9.392 14.068 1.00 92.69 84 ALA A CA 1
ATOM 662 C C . ALA A 1 84 ? -7.467 -8.772 12.784 1.00 92.69 84 ALA A C 1
ATOM 664 O O . ALA A 1 84 ? -7.752 -7.572 12.770 1.00 92.69 84 ALA A O 1
ATOM 665 N N . PRO A 1 85 ? -7.539 -9.524 11.671 1.00 91.56 85 PRO A N 1
ATOM 666 C CA . PRO A 1 85 ? -7.919 -8.984 10.369 1.00 91.56 85 PRO A CA 1
ATOM 667 C C . PRO A 1 85 ? -9.414 -8.659 10.275 1.00 91.56 85 PRO A C 1
ATOM 669 O O . PRO A 1 85 ? -10.243 -9.327 10.889 1.00 91.56 85 PRO A O 1
ATOM 672 N N . ASN A 1 86 ? -9.751 -7.678 9.435 1.00 92.62 86 ASN A N 1
ATOM 673 C CA . ASN A 1 86 ? -11.123 -7.422 9.005 1.00 92.62 86 ASN A CA 1
ATOM 674 C C . ASN A 1 86 ? -11.675 -8.646 8.244 1.00 92.62 86 ASN A C 1
ATOM 676 O O . ASN A 1 86 ? -10.918 -9.401 7.623 1.00 92.62 86 ASN A O 1
ATOM 680 N N . GLU A 1 87 ? -12.997 -8.836 8.279 1.00 91.56 87 GLU A N 1
ATOM 681 C CA . GLU A 1 87 ? -13.678 -9.954 7.607 1.00 91.56 87 GLU A CA 1
ATOM 682 C C . GLU A 1 87 ? -13.397 -9.957 6.097 1.00 91.56 87 GLU A C 1
ATOM 684 O O . GLU A 1 87 ? -13.017 -10.979 5.517 1.00 91.56 87 GLU A O 1
ATOM 689 N N . VAL A 1 88 ? -13.501 -8.778 5.483 1.00 92.50 88 VAL A N 1
ATOM 690 C CA . VAL A 1 88 ? -13.188 -8.555 4.073 1.00 92.50 88 VAL A CA 1
ATOM 691 C C . VAL A 1 88 ? -11.740 -8.091 3.936 1.00 92.50 88 VAL A C 1
ATOM 693 O O . VAL A 1 88 ? -11.303 -7.148 4.593 1.00 92.50 88 VAL A O 1
ATOM 696 N N . ARG A 1 89 ? -10.992 -8.756 3.050 1.00 93.12 89 ARG A N 1
ATOM 697 C CA . ARG A 1 89 ? -9.606 -8.426 2.697 1.00 93.12 89 ARG A CA 1
ATOM 698 C C . ARG A 1 89 ? -9.454 -8.483 1.188 1.00 93.12 89 ARG A C 1
ATOM 700 O O . ARG A 1 89 ? -9.695 -9.530 0.590 1.00 93.12 89 ARG A O 1
ATOM 707 N N . THR A 1 90 ? -9.006 -7.385 0.595 1.00 92.44 90 THR A N 1
ATOM 708 C CA . THR A 1 90 ? -8.919 -7.245 -0.861 1.00 92.44 90 THR A CA 1
ATOM 709 C C . THR A 1 90 ? -7.536 -6.754 -1.258 1.00 92.44 90 THR A C 1
ATOM 711 O O . THR A 1 90 ? -7.013 -5.818 -0.660 1.00 92.44 90 THR A O 1
ATOM 714 N N . ILE A 1 91 ? -6.952 -7.372 -2.287 1.00 93.31 91 ILE A N 1
ATOM 715 C CA . ILE A 1 91 ? -5.758 -6.862 -2.967 1.00 93.31 91 ILE A CA 1
ATOM 716 C C . ILE A 1 91 ? -6.214 -6.242 -4.285 1.00 93.31 91 ILE A C 1
ATOM 718 O O . ILE A 1 91 ? -6.740 -6.943 -5.149 1.00 93.31 91 ILE A O 1
ATOM 722 N N . PHE A 1 92 ? -5.983 -4.941 -4.453 1.00 92.25 92 PHE A N 1
ATOM 723 C CA . PHE A 1 92 ? -6.159 -4.263 -5.734 1.00 92.25 92 PHE A CA 1
ATOM 724 C C . PHE A 1 92 ? -4.828 -4.238 -6.484 1.00 92.25 92 PHE A C 1
ATOM 726 O O . PHE A 1 92 ? -3.861 -3.636 -6.021 1.00 92.25 92 PHE A O 1
ATOM 733 N N . LEU A 1 93 ? -4.773 -4.884 -7.650 1.00 90.88 93 LEU A N 1
ATOM 734 C CA . LEU A 1 93 ? -3.611 -4.830 -8.534 1.00 90.88 93 LEU A CA 1
ATOM 735 C C . LEU A 1 93 ? -3.852 -3.807 -9.646 1.00 90.88 93 LEU A C 1
ATOM 737 O O . LEU A 1 93 ? -4.620 -4.051 -10.574 1.00 90.88 93 LEU A O 1
ATOM 741 N N . LEU A 1 94 ? -3.162 -2.672 -9.560 1.00 87.69 94 LEU A N 1
ATOM 742 C CA . LEU A 1 94 ? -3.168 -1.628 -10.583 1.00 87.69 94 LEU A CA 1
ATOM 743 C C . LEU A 1 94 ? -1.934 -1.818 -11.478 1.00 87.69 94 LEU A C 1
ATOM 745 O O . LEU A 1 94 ? -0.805 -1.626 -11.037 1.00 87.69 94 LEU A O 1
ATOM 749 N N . THR A 1 95 ? -2.134 -2.228 -12.731 1.00 80.50 95 THR A N 1
ATOM 750 C CA . THR A 1 95 ? -1.054 -2.431 -13.711 1.00 80.50 95 THR A CA 1
ATOM 751 C C . THR A 1 95 ? -1.499 -1.989 -15.100 1.00 80.50 95 THR A C 1
ATOM 753 O O . THR A 1 95 ? -2.676 -2.071 -15.443 1.00 80.50 95 THR A O 1
ATOM 756 N N . ASP A 1 96 ? -0.557 -1.510 -15.911 1.00 73.69 96 ASP A N 1
ATOM 757 C CA . ASP A 1 96 ? -0.836 -0.961 -17.236 1.00 73.69 96 ASP A CA 1
ATOM 758 C C . ASP A 1 96 ? -0.561 -1.933 -18.401 1.00 73.69 96 ASP A C 1
ATOM 760 O O . ASP A 1 96 ? -0.670 -1.534 -19.566 1.00 73.69 96 ASP A O 1
ATOM 764 N N . GLY A 1 97 ? -0.194 -3.187 -18.110 1.00 61.78 97 GLY A N 1
ATOM 765 C CA . GLY A 1 97 ? 0.002 -4.239 -19.111 1.00 61.78 97 GLY A CA 1
ATOM 766 C C . GLY A 1 97 ? 0.969 -5.351 -18.687 1.00 61.78 97 GLY A C 1
ATOM 767 O O . GLY A 1 97 ? 1.615 -5.257 -17.652 1.00 61.78 97 GLY A O 1
ATOM 768 N N . HIS A 1 98 ? 1.019 -6.405 -19.512 1.00 51.88 98 HIS A N 1
ATOM 769 C CA . HIS A 1 98 ? 1.572 -7.752 -19.282 1.00 51.88 98 HIS A CA 1
ATOM 770 C C . HIS A 1 98 ? 2.836 -7.869 -18.391 1.00 51.88 98 HIS A C 1
ATOM 772 O O . HIS A 1 98 ? 3.760 -7.064 -18.527 1.00 51.88 98 HIS A O 1
ATOM 778 N N . PRO A 1 99 ? 2.931 -8.917 -17.542 1.00 50.56 99 PRO A N 1
ATOM 779 C CA . PRO A 1 99 ? 4.145 -9.205 -16.787 1.00 50.56 99 PRO A CA 1
ATOM 780 C C . PRO A 1 99 ? 5.324 -9.421 -17.739 1.00 50.56 99 PRO A C 1
ATOM 782 O O . PRO A 1 99 ? 5.336 -10.346 -18.549 1.00 50.56 99 PRO A O 1
ATOM 785 N N . ASN A 1 100 ? 6.347 -8.576 -17.626 1.00 52.28 100 ASN A N 1
ATOM 786 C CA . ASN A 1 100 ? 7.547 -8.688 -18.456 1.00 52.28 100 ASN A CA 1
ATOM 787 C C . ASN A 1 100 ? 8.606 -9.613 -17.814 1.00 52.28 100 ASN A C 1
ATOM 789 O O . ASN A 1 100 ? 9.506 -10.083 -18.517 1.00 52.28 100 ASN A O 1
ATOM 793 N N . ARG A 1 101 ? 8.457 -9.936 -16.514 1.00 51.44 101 ARG A N 1
ATOM 794 C CA . ARG A 1 101 ? 9.174 -10.973 -15.742 1.00 51.44 101 ARG A CA 1
ATOM 795 C C . ARG A 1 101 ? 8.241 -11.606 -14.685 1.00 51.44 101 ARG A C 1
ATOM 797 O O . ARG A 1 101 ? 7.420 -10.905 -14.104 1.00 51.44 101 ARG A O 1
ATOM 804 N N . GLY A 1 102 ? 8.370 -12.917 -14.467 1.00 53.59 102 GLY A N 1
ATOM 805 C CA . GLY A 1 102 ? 7.446 -13.780 -13.698 1.00 53.59 102 GLY A CA 1
ATOM 806 C C . GLY A 1 102 ? 7.186 -15.092 -14.459 1.00 53.59 102 GLY A C 1
ATOM 807 O O . GLY A 1 102 ? 7.635 -15.174 -15.599 1.00 53.59 102 GLY A O 1
ATOM 808 N N . ILE A 1 103 ? 6.545 -16.112 -13.856 1.00 43.56 103 ILE A N 1
ATOM 809 C CA . ILE A 1 103 ? 6.384 -17.474 -14.434 1.00 43.56 103 ILE A CA 1
ATOM 810 C C . ILE A 1 103 ? 6.010 -17.401 -15.924 1.00 43.56 103 ILE A C 1
ATOM 812 O O . ILE A 1 103 ? 4.961 -16.879 -16.291 1.00 43.56 103 ILE A O 1
ATOM 816 N N . ARG A 1 104 ? 6.912 -17.908 -16.772 1.00 46.53 104 ARG A N 1
ATOM 817 C CA . ARG A 1 104 ? 6.761 -18.040 -18.228 1.00 46.53 104 ARG A CA 1
ATOM 818 C C . ARG A 1 104 ? 6.666 -19.513 -18.613 1.00 46.53 104 ARG A C 1
ATOM 820 O O . ARG A 1 104 ? 7.374 -19.959 -19.513 1.00 46.53 104 ARG A O 1
ATOM 827 N N . ASP A 1 105 ? 5.840 -20.275 -17.911 1.00 37.28 105 ASP A N 1
ATOM 828 C CA . ASP A 1 105 ? 5.375 -21.539 -18.459 1.00 37.28 105 ASP A CA 1
ATOM 829 C C . ASP A 1 105 ? 3.872 -21.443 -18.732 1.00 37.28 105 ASP A C 1
ATOM 831 O O . ASP A 1 105 ? 3.099 -20.855 -17.978 1.00 37.28 105 ASP A O 1
ATOM 835 N N . GLU A 1 106 ? 3.475 -21.973 -19.881 1.00 43.06 106 GLU A N 1
ATOM 836 C CA . GLU A 1 106 ? 2.082 -22.168 -20.275 1.00 43.06 106 GLU A CA 1
ATOM 837 C C . GLU A 1 106 ? 1.525 -23.476 -19.668 1.00 43.06 106 GLU A C 1
ATOM 839 O O . GLU A 1 106 ? 0.546 -24.026 -20.168 1.00 43.06 106 GLU A O 1
ATOM 844 N N . TYR A 1 107 ? 2.136 -23.997 -18.592 1.00 46.75 107 TYR A N 1
ATOM 845 C CA . TYR A 1 107 ? 1.827 -25.310 -18.010 1.00 46.75 107 TYR A CA 1
ATOM 846 C C . TYR A 1 107 ? 1.422 -25.272 -16.523 1.00 46.75 107 TYR A C 1
ATOM 848 O O . TYR A 1 107 ? 0.935 -26.274 -16.007 1.00 46.75 107 TYR A O 1
ATOM 856 N N . GLY A 1 108 ? 1.535 -24.135 -15.837 1.00 39.28 108 GLY A N 1
ATOM 857 C CA . GLY A 1 108 ? 1.324 -24.011 -14.391 1.00 39.28 108 GLY A CA 1
ATOM 858 C C . GLY A 1 108 ? -0.123 -23.827 -13.929 1.00 39.28 108 GLY A C 1
ATOM 859 O O . GLY A 1 108 ? -0.358 -23.675 -12.734 1.00 39.28 108 GLY A O 1
ATOM 860 N N . ILE A 1 109 ? -1.108 -23.838 -14.835 1.00 44.38 109 ILE A N 1
ATOM 861 C CA . ILE A 1 109 ? -2.533 -23.866 -14.464 1.00 44.38 109 ILE A CA 1
ATOM 862 C C . ILE A 1 109 ? -3.224 -25.028 -15.173 1.00 44.38 109 ILE A C 1
ATOM 864 O O . ILE A 1 109 ? -3.970 -24.824 -16.129 1.00 44.38 109 ILE A O 1
ATOM 868 N N . ARG A 1 110 ? -3.012 -26.250 -14.674 1.00 34.72 110 ARG A N 1
ATOM 869 C CA . ARG A 1 110 ? -4.016 -27.325 -14.705 1.00 34.72 110 ARG A CA 1
ATOM 870 C C . ARG A 1 110 ? -3.855 -28.253 -13.492 1.00 34.72 110 ARG A C 1
ATOM 872 O O . 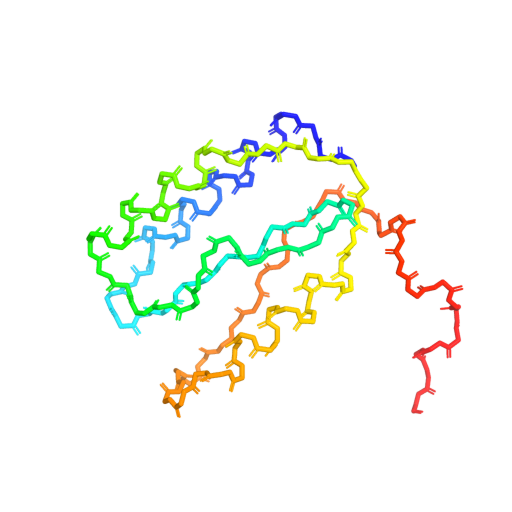ARG A 1 110 ? -2.903 -29.017 -13.459 1.00 34.72 110 ARG A O 1
ATOM 879 N N . GLN A 1 111 ? -4.881 -28.190 -12.632 1.00 36.41 111 GLN A N 1
ATOM 880 C CA . GLN A 1 111 ? -5.300 -29.100 -11.547 1.00 36.41 111 GLN A CA 1
ATOM 881 C C . GLN A 1 111 ? -4.348 -29.310 -10.367 1.00 36.41 111 GLN A C 1
ATOM 883 O O . GLN A 1 111 ? -3.254 -29.875 -10.553 1.00 36.41 111 GLN A O 1
#